Protein AF-A0A958A1L3-F1 (afdb_monomer_lite)

Foldseek 3Di:
DPPQLQFKKKKKFWAWDQDPVGDTDIDIDIFMWGADDPQQKIKDFQVNHPRGPWIWMGGPPDPDTWTKDWPDHDNVVRMTIIGTDDD

Structure (mmCIF, N/CA/C/O backbone):
data_AF-A0A958A1L3-F1
#
_entry.id   AF-A0A958A1L3-F1
#
loop_
_atom_site.group_PDB
_atom_site.id
_atom_site.type_symbol
_atom_site.label_atom_id
_atom_site.label_alt_id
_atom_site.label_comp_id
_atom_site.label_asym_id
_atom_site.label_entity_id
_atom_site.label_seq_id
_atom_site.pdbx_PDB_ins_code
_atom_site.Cartn_x
_atom_site.Cartn_y
_atom_site.Cartn_z
_atom_site.occupancy
_atom_site.B_iso_or_equiv
_atom_site.auth_seq_id
_atom_site.auth_comp_id
_atom_site.auth_asym_id
_atom_site.auth_atom_id
_atom_site.pdbx_PDB_model_num
ATOM 1 N N . MET A 1 1 ? -13.288 12.317 15.928 1.00 54.50 1 MET A N 1
ATOM 2 C CA . MET A 1 1 ? -12.066 12.247 15.091 1.00 54.50 1 MET A CA 1
ATOM 3 C C . MET A 1 1 ? -11.325 10.902 15.172 1.00 54.50 1 MET A C 1
ATOM 5 O O . MET A 1 1 ? -10.422 10.720 14.370 1.00 54.50 1 MET A O 1
ATOM 9 N N . SER A 1 2 ? -11.668 9.948 16.058 1.00 70.00 2 SER A N 1
ATOM 10 C CA . SER A 1 2 ? -10.889 8.695 16.181 1.00 70.00 2 SER A CA 1
ATOM 11 C C . SER A 1 2 ? -11.163 7.654 15.087 1.00 70.00 2 SER A C 1
ATOM 13 O O . SER A 1 2 ? -10.212 7.058 14.605 1.00 70.00 2 SER A O 1
ATOM 15 N N . MET A 1 3 ? -12.413 7.482 14.634 1.00 70.31 3 MET A N 1
ATOM 16 C CA . MET A 1 3 ? -12.759 6.425 13.661 1.00 70.31 3 MET A CA 1
ATOM 17 C C . MET A 1 3 ? -12.050 6.576 12.308 1.00 70.31 3 MET A C 1
ATOM 19 O O . MET A 1 3 ? -11.529 5.606 11.774 1.00 70.31 3 MET A O 1
ATOM 23 N N . VAL A 1 4 ? -11.966 7.801 11.777 1.00 75.31 4 VAL A N 1
ATOM 24 C CA . VAL A 1 4 ? -11.271 8.063 10.501 1.00 75.31 4 VAL A CA 1
ATOM 25 C C . VAL A 1 4 ? -9.773 7.794 10.634 1.00 75.31 4 VAL A C 1
ATOM 27 O O . VAL A 1 4 ? -9.169 7.210 9.745 1.00 75.31 4 VAL A O 1
ATOM 30 N N . LYS A 1 5 ? -9.181 8.167 11.773 1.00 73.44 5 LYS A N 1
ATOM 31 C CA . LYS A 1 5 ? -7.744 8.018 12.019 1.00 73.44 5 LYS A CA 1
ATOM 32 C C . LYS A 1 5 ? -7.309 6.548 12.036 1.00 73.44 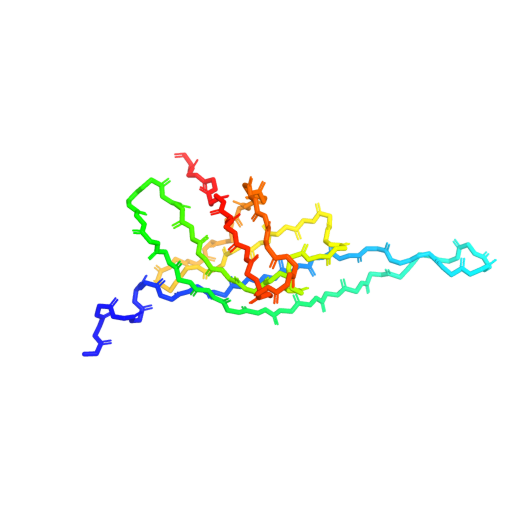5 LYS A C 1
ATOM 34 O O . LYS A 1 5 ? -6.223 6.243 11.558 1.00 73.44 5 LYS A O 1
ATOM 39 N N . SER A 1 6 ? -8.159 5.662 12.555 1.00 78.12 6 SER A N 1
ATOM 40 C CA . SER A 1 6 ? -7.924 4.212 12.566 1.00 78.12 6 SER A CA 1
ATOM 41 C C . SER A 1 6 ? -8.141 3.549 11.202 1.00 78.12 6 SER A C 1
ATOM 43 O O . SER A 1 6 ? -7.583 2.487 10.960 1.00 78.12 6 SER A O 1
ATOM 45 N N . ALA A 1 7 ? -8.929 4.159 10.311 1.00 87.75 7 ALA A N 1
ATOM 46 C CA . ALA A 1 7 ? -9.193 3.621 8.976 1.00 87.75 7 ALA A CA 1
ATOM 47 C C . ALA A 1 7 ? -8.145 4.045 7.934 1.00 87.75 7 ALA A C 1
ATOM 49 O O . ALA A 1 7 ? -7.994 3.372 6.917 1.00 87.75 7 ALA A O 1
ATOM 50 N N . THR A 1 8 ? -7.435 5.155 8.159 1.00 93.56 8 THR A N 1
ATOM 51 C CA . THR A 1 8 ? -6.385 5.641 7.252 1.00 93.56 8 THR A CA 1
ATOM 52 C C . THR A 1 8 ? -5.080 4.876 7.423 1.00 93.56 8 THR A C 1
ATOM 54 O O . THR A 1 8 ? -4.637 4.642 8.549 1.00 93.56 8 THR A O 1
ATOM 57 N N . ILE A 1 9 ? -4.429 4.585 6.301 1.00 94.94 9 ILE A N 1
ATOM 58 C CA . ILE A 1 9 ? -3.154 3.871 6.231 1.00 94.94 9 ILE A CA 1
ATOM 59 C C . ILE A 1 9 ? -2.135 4.666 5.415 1.00 94.94 9 ILE A C 1
ATOM 61 O O . ILE A 1 9 ? -2.499 5.428 4.513 1.00 94.94 9 ILE A O 1
ATOM 65 N N . GLN A 1 10 ? -0.857 4.460 5.715 1.00 95.69 10 GLN A N 1
ATOM 66 C CA . GLN A 1 10 ? 0.245 4.876 4.853 1.00 95.69 10 GLN A CA 1
ATOM 67 C C . GLN A 1 10 ? 0.738 3.666 4.066 1.00 95.69 10 GLN A C 1
ATOM 69 O O . GLN A 1 10 ? 0.873 2.574 4.614 1.00 95.69 10 GLN A O 1
ATOM 74 N N . ILE A 1 11 ? 1.026 3.873 2.787 1.00 95.69 11 ILE A N 1
ATOM 75 C CA . ILE A 1 11 ? 1.539 2.849 1.883 1.00 95.69 11 ILE A CA 1
ATOM 76 C C . ILE A 1 11 ? 2.913 3.311 1.420 1.00 95.69 11 ILE A C 1
ATOM 78 O O . ILE A 1 11 ? 3.062 4.448 0.977 1.00 95.69 11 ILE A O 1
ATOM 82 N N . VAL A 1 12 ? 3.912 2.448 1.555 1.00 94.75 12 VAL A N 1
ATOM 83 C CA . VAL A 1 12 ? 5.272 2.674 1.069 1.00 94.75 12 VAL A CA 1
ATOM 84 C C . VAL A 1 12 ? 5.583 1.611 0.032 1.00 94.75 12 VAL A C 1
ATOM 86 O O . VAL A 1 12 ? 5.477 0.413 0.303 1.00 94.75 12 VAL A O 1
ATOM 89 N N . THR A 1 13 ? 5.964 2.067 -1.150 1.00 92.44 13 THR A N 1
ATOM 90 C CA . THR A 1 13 ? 6.229 1.239 -2.315 1.00 92.44 13 THR A CA 1
ATOM 91 C C . THR A 1 13 ? 7.715 1.277 -2.611 1.00 92.44 13 THR A C 1
ATOM 93 O O . THR A 1 13 ? 8.261 2.338 -2.898 1.00 92.44 13 THR A O 1
ATOM 96 N N . ASP A 1 14 ? 8.364 0.117 -2.562 1.00 89.69 14 ASP A N 1
ATOM 97 C CA . ASP A 1 14 ? 9.771 -0.020 -2.930 1.00 89.69 14 ASP A CA 1
ATOM 98 C C . ASP A 1 14 ? 9.870 -0.514 -4.386 1.00 89.69 14 ASP A C 1
ATOM 100 O O . ASP A 1 14 ? 9.383 -1.599 -4.737 1.00 89.69 14 ASP A O 1
ATOM 104 N N . ALA A 1 15 ? 10.508 0.284 -5.239 1.00 83.12 15 ALA A N 1
ATOM 105 C CA . ALA A 1 15 ? 10.794 -0.007 -6.638 1.00 83.12 15 ALA A CA 1
ATOM 106 C C . ALA A 1 15 ? 12.309 -0.123 -6.870 1.00 83.12 15 ALA A C 1
ATOM 108 O O . ALA A 1 15 ? 13.126 0.499 -6.188 1.00 83.12 15 ALA A O 1
ATOM 109 N N . SER A 1 16 ? 12.700 -0.937 -7.851 1.00 83.88 16 SER A N 1
ATOM 110 C CA . SER A 1 16 ? 14.089 -1.014 -8.314 1.00 83.88 16 SER A CA 1
ATOM 111 C C . SER A 1 16 ? 14.133 -0.609 -9.777 1.00 83.88 16 SER A C 1
ATOM 113 O O . SER A 1 16 ? 13.633 -1.344 -10.632 1.00 83.88 16 SER A O 1
ATOM 115 N N . LEU A 1 17 ? 14.716 0.551 -10.053 1.00 82.94 17 LEU A N 1
ATOM 116 C CA . LEU A 1 17 ? 14.933 1.037 -11.406 1.00 82.94 17 LEU A CA 1
ATOM 117 C C . LEU A 1 17 ? 16.298 0.576 -11.899 1.00 82.94 17 LEU A C 1
ATOM 119 O O . LEU A 1 17 ? 17.270 0.614 -11.149 1.00 82.94 17 LEU A O 1
ATOM 123 N N . THR A 1 18 ? 16.368 0.153 -13.155 1.00 86.12 18 THR A N 1
ATOM 124 C CA . THR A 1 18 ? 17.630 -0.171 -13.823 1.00 86.12 18 THR A CA 1
ATOM 125 C C . THR A 1 18 ? 17.864 0.860 -14.912 1.00 86.12 18 THR A C 1
ATOM 127 O O . THR A 1 18 ? 16.994 1.054 -15.762 1.00 86.12 18 THR A O 1
ATOM 130 N N . ASP A 1 19 ? 18.998 1.553 -14.856 1.00 86.56 19 ASP A N 1
ATOM 131 C CA . ASP A 1 19 ? 19.373 2.503 -15.900 1.00 86.56 19 ASP A CA 1
ATOM 132 C C . ASP A 1 19 ? 19.901 1.787 -17.159 1.00 86.56 19 ASP A C 1
ATOM 134 O O . ASP A 1 19 ? 20.032 0.562 -17.215 1.00 86.56 19 ASP A O 1
ATOM 138 N N . ILE A 1 20 ? 20.200 2.569 -18.196 1.00 87.94 20 ILE A N 1
ATOM 139 C CA . ILE A 1 20 ? 20.736 2.060 -19.467 1.00 87.94 20 ILE A CA 1
ATOM 140 C C . ILE A 1 20 ? 22.166 1.501 -19.351 1.00 87.94 20 ILE A C 1
ATOM 142 O O . ILE A 1 20 ? 22.610 0.794 -20.252 1.00 87.94 20 ILE A O 1
ATOM 146 N N . GLU A 1 21 ? 22.877 1.807 -18.263 1.00 94.12 21 GLU A N 1
ATOM 147 C CA . GLU A 1 21 ? 24.222 1.309 -17.946 1.00 94.12 21 GLU A CA 1
ATOM 148 C C . GLU A 1 21 ? 24.171 0.033 -17.080 1.00 94.12 21 GLU A C 1
ATOM 150 O O . GLU A 1 21 ? 25.199 -0.605 -16.850 1.00 94.12 21 GLU A O 1
ATOM 155 N N . GLY A 1 22 ? 22.974 -0.386 -16.652 1.00 87.75 22 GLY A N 1
ATOM 156 C CA . GLY A 1 22 ? 22.734 -1.572 -15.83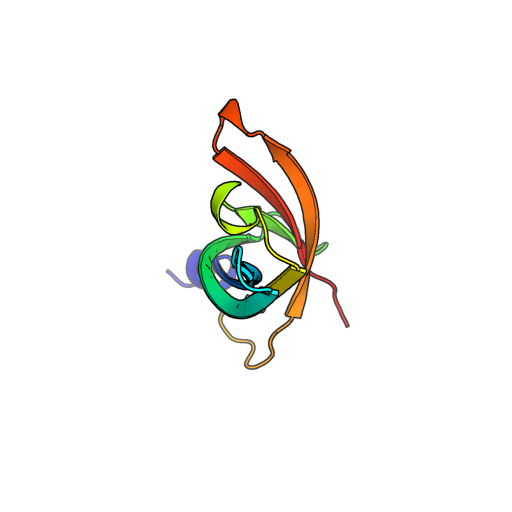5 1.00 87.75 22 GLY A CA 1
ATOM 157 C C . GLY A 1 22 ? 22.824 -1.337 -14.324 1.00 87.75 22 GLY A C 1
ATOM 158 O O . GLY A 1 22 ? 22.736 -2.303 -13.562 1.00 87.75 22 GLY A O 1
ATOM 159 N N . ASN A 1 23 ? 22.970 -0.094 -13.859 1.00 91.75 23 ASN A N 1
ATOM 160 C CA . ASN A 1 23 ? 22.957 0.216 -12.431 1.00 91.75 23 ASN A CA 1
ATOM 161 C C . ASN A 1 23 ? 21.535 0.101 -11.878 1.00 91.75 23 ASN A C 1
ATOM 163 O O . ASN A 1 23 ? 20.570 0.551 -12.498 1.00 91.75 23 ASN A O 1
ATOM 167 N N . VAL A 1 24 ? 21.407 -0.488 -10.687 1.00 87.31 24 VAL A N 1
ATOM 168 C CA . VAL A 1 24 ? 20.124 -0.645 -9.994 1.00 87.31 24 VAL A CA 1
ATOM 169 C C . VAL A 1 24 ? 19.997 0.408 -8.899 1.00 87.31 24 VAL A C 1
ATOM 171 O O . VAL A 1 24 ? 20.788 0.431 -7.958 1.00 87.31 24 VAL A O 1
ATOM 174 N N . TYR A 1 25 ? 18.959 1.232 -8.990 1.00 84.56 25 TYR A N 1
ATOM 175 C CA . TYR A 1 25 ? 18.599 2.227 -7.988 1.00 84.56 25 TYR A CA 1
ATOM 176 C C . TYR A 1 25 ? 17.347 1.787 -7.240 1.00 84.56 25 TYR A C 1
ATOM 178 O O . TYR A 1 25 ? 16.337 1.434 -7.850 1.00 84.56 25 TYR A O 1
ATOM 186 N N . ALA A 1 26 ? 17.408 1.829 -5.911 1.00 84.94 26 ALA A N 1
ATOM 187 C CA . ALA A 1 26 ? 16.217 1.726 -5.084 1.00 84.94 26 ALA A CA 1
ATOM 188 C C . ALA A 1 26 ? 15.506 3.083 -5.080 1.00 84.94 26 ALA A C 1
ATOM 190 O O . ALA A 1 26 ? 16.110 4.104 -4.751 1.00 84.94 26 ALA A O 1
ATOM 191 N N . GLN A 1 27 ? 14.230 3.081 -5.439 1.00 84.31 27 GLN A N 1
ATOM 192 C CA . GLN A 1 27 ? 13.350 4.231 -5.311 1.00 84.31 27 GLN A CA 1
ATOM 193 C C . GLN A 1 27 ? 12.196 3.827 -4.402 1.00 84.31 27 GLN A C 1
ATOM 195 O O . GLN A 1 27 ? 11.560 2.803 -4.640 1.00 84.31 27 GLN A O 1
ATOM 200 N N . SER A 1 28 ? 11.924 4.631 -3.379 1.00 86.81 28 SER A N 1
ATOM 201 C CA . SER A 1 28 ? 10.751 4.447 -2.531 1.00 86.81 28 SER A CA 1
ATOM 202 C C . SER A 1 28 ? 9.765 5.578 -2.794 1.00 86.81 28 SER A C 1
ATOM 204 O O . SER A 1 28 ? 10.138 6.753 -2.777 1.00 86.81 28 SER A O 1
ATOM 206 N N . GLU A 1 29 ? 8.512 5.218 -3.027 1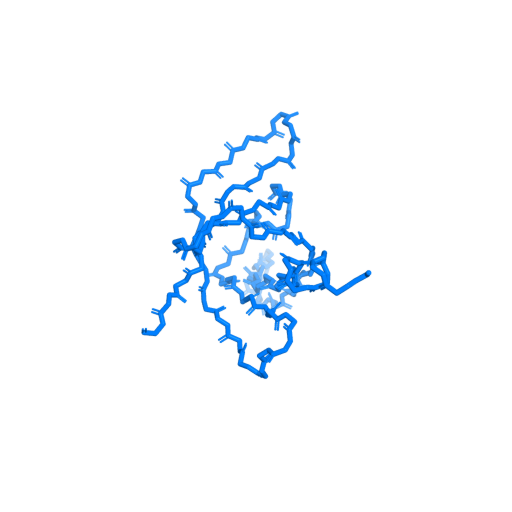.00 88.81 29 GLU A N 1
ATOM 207 C CA . GLU A 1 29 ? 7.384 6.141 -3.120 1.00 88.81 29 GLU A CA 1
ATOM 208 C C . GLU A 1 29 ? 6.458 5.918 -1.923 1.00 88.81 29 GLU A C 1
ATOM 210 O O . GLU A 1 29 ? 6.416 4.829 -1.348 1.00 88.81 29 GLU A O 1
ATOM 215 N N . SER A 1 30 ? 5.731 6.951 -1.500 1.00 93.12 30 SER A N 1
ATOM 216 C CA . SER A 1 30 ? 4.790 6.832 -0.390 1.00 93.12 30 SER A CA 1
ATOM 217 C C . SER A 1 30 ? 3.475 7.519 -0.705 1.00 93.12 30 SER A C 1
ATOM 219 O O . SER A 1 30 ? 3.475 8.646 -1.196 1.00 93.12 30 SER A O 1
ATOM 221 N N . GLY A 1 31 ? 2.374 6.877 -0.336 1.00 94.81 31 GLY A N 1
ATOM 222 C CA . GLY A 1 31 ? 1.024 7.392 -0.500 1.00 94.81 31 GLY A CA 1
ATOM 223 C C . GLY A 1 31 ? 0.137 7.048 0.688 1.00 94.81 31 GLY A C 1
ATOM 224 O O . GLY A 1 31 ? 0.584 6.515 1.709 1.00 94.81 31 GLY A O 1
ATOM 225 N N . SER A 1 32 ? -1.143 7.370 0.555 1.00 96.00 32 SER A N 1
ATOM 226 C CA . SER A 1 32 ? -2.158 7.093 1.565 1.00 96.00 32 SER A CA 1
ATOM 227 C C . SER A 1 32 ? -3.258 6.196 1.014 1.00 96.00 32 SER A C 1
ATOM 229 O O . SER A 1 32 ? -3.401 5.991 -0.193 1.00 96.00 32 SER A O 1
ATOM 231 N N . GLY A 1 33 ? -4.044 5.641 1.924 1.00 95.69 33 GLY A N 1
ATOM 232 C CA . GLY A 1 33 ? -5.228 4.873 1.592 1.00 95.69 33 GLY A CA 1
ATOM 233 C C . GLY A 1 33 ? -6.135 4.736 2.799 1.00 95.69 33 GLY A C 1
ATOM 234 O O . GLY A 1 33 ? -5.878 5.301 3.868 1.00 95.69 33 GLY A O 1
ATOM 235 N N . PHE A 1 34 ? -7.192 3.956 2.634 1.00 95.62 34 PHE A N 1
ATOM 236 C CA . PHE A 1 34 ? -8.084 3.614 3.730 1.00 95.62 34 PHE A CA 1
ATOM 237 C C . PHE A 1 34 ? -8.597 2.185 3.605 1.00 95.62 34 PHE A C 1
ATOM 239 O O . PHE A 1 34 ? -8.840 1.690 2.502 1.00 95.62 34 PHE A O 1
ATOM 246 N N . ILE A 1 35 ? -8.755 1.535 4.755 1.00 94.38 35 ILE A N 1
ATOM 247 C CA . ILE A 1 35 ? -9.330 0.196 4.875 1.00 94.38 35 ILE A CA 1
ATOM 248 C C . ILE A 1 35 ? -10.837 0.297 4.626 1.00 94.38 35 ILE A C 1
ATOM 250 O O . ILE A 1 35 ? -11.507 1.166 5.188 1.00 94.38 35 ILE A O 1
ATOM 254 N N . ILE A 1 36 ? -11.361 -0.577 3.768 1.00 94.31 36 ILE A N 1
ATOM 255 C CA . ILE A 1 36 ? -12.773 -0.597 3.367 1.00 94.31 36 ILE A CA 1
ATOM 256 C C . ILE A 1 36 ? -13.561 -1.753 3.984 1.00 94.31 36 ILE A C 1
ATOM 258 O O . ILE A 1 36 ? -14.786 -1.671 4.039 1.00 94.31 36 ILE A O 1
ATOM 262 N N . ASP A 1 37 ? -12.890 -2.803 4.470 1.00 92.00 37 ASP A N 1
ATOM 263 C CA . ASP A 1 37 ? -13.536 -3.897 5.195 1.00 92.00 37 ASP A CA 1
ATOM 264 C C . ASP A 1 37 ? -12.617 -4.583 6.222 1.00 92.00 37 ASP A C 1
ATOM 266 O O . ASP A 1 37 ? -11.395 -4.435 6.207 1.00 92.00 37 ASP A O 1
ATOM 270 N N . GLU A 1 38 ? -13.225 -5.375 7.110 1.00 89.69 38 GLU A N 1
ATOM 271 C CA . GLU A 1 38 ? -12.532 -6.142 8.158 1.00 89.69 38 GLU A CA 1
ATOM 272 C C . GLU A 1 38 ? -11.665 -7.279 7.610 1.00 89.69 38 GLU A C 1
ATOM 274 O O . GLU A 1 38 ? -10.838 -7.834 8.327 1.00 89.69 38 GLU A O 1
ATOM 279 N N . SER A 1 39 ? -11.825 -7.632 6.333 1.00 91.25 39 SER A N 1
ATOM 280 C CA . SER A 1 39 ? -10.959 -8.619 5.705 1.00 91.25 39 SER A CA 1
ATOM 281 C C . SER A 1 39 ? -9.564 -8.043 5.436 1.00 91.25 39 SER A C 1
ATOM 283 O O . SER A 1 39 ? -8.655 -8.811 5.134 1.00 91.25 39 SER A O 1
ATOM 285 N N . GLY A 1 40 ? -9.385 -6.719 5.490 1.00 92.69 40 GLY A N 1
ATOM 286 C CA . GLY A 1 40 ? -8.134 -6.044 5.149 1.00 92.69 40 GLY A CA 1
ATOM 287 C C . GLY A 1 40 ? -8.067 -5.581 3.693 1.00 92.69 40 GLY A C 1
ATOM 288 O O . GLY A 1 40 ? -6.971 -5.369 3.171 1.00 92.69 40 GLY A O 1
ATOM 289 N N . LEU A 1 41 ? -9.207 -5.448 3.000 1.00 96.25 41 LEU A N 1
ATOM 290 C CA . LEU A 1 41 ? -9.224 -4.711 1.735 1.00 96.25 41 LEU A CA 1
ATOM 291 C C . LEU A 1 41 ? -9.056 -3.217 2.004 1.00 96.25 41 LEU A C 1
ATOM 293 O O . LEU A 1 41 ? -9.668 -2.660 2.916 1.00 96.25 41 LEU A O 1
ATOM 297 N N . ALA A 1 42 ? -8.255 -2.560 1.173 1.00 96.75 42 ALA A N 1
ATOM 298 C CA . ALA A 1 42 ? -8.030 -1.126 1.228 1.00 96.75 42 ALA A CA 1
ATOM 299 C C . ALA A 1 42 ? -8.004 -0.512 -0.175 1.00 96.75 42 ALA A C 1
ATOM 301 O O . ALA A 1 42 ? -7.691 -1.182 -1.162 1.00 96.75 42 ALA A O 1
ATOM 302 N N . VAL A 1 43 ? -8.328 0.778 -0.248 1.00 97.69 43 VAL A N 1
ATOM 303 C CA . VAL A 1 43 ? -8.301 1.573 -1.482 1.00 97.69 43 VAL A CA 1
ATOM 304 C C . VAL A 1 43 ? -7.203 2.627 -1.395 1.00 97.69 43 VAL A C 1
ATOM 306 O O . VAL A 1 43 ? -6.993 3.242 -0.348 1.00 97.69 43 VAL A O 1
ATOM 309 N N . THR A 1 44 ? -6.514 2.833 -2.513 1.00 97.50 44 THR A N 1
ATOM 310 C CA . THR A 1 44 ? -5.487 3.862 -2.715 1.00 97.50 44 THR A CA 1
ATOM 311 C C . THR A 1 44 ? -5.498 4.331 -4.175 1.00 97.50 44 THR A C 1
ATOM 313 O O . THR A 1 44 ? -6.386 3.955 -4.946 1.00 97.50 44 THR A O 1
ATOM 316 N N . ASN A 1 45 ? -4.522 5.149 -4.562 1.00 97.31 45 ASN A N 1
ATOM 317 C CA . ASN A 1 45 ? -4.318 5.544 -5.945 1.00 97.31 45 ASN A CA 1
ATOM 318 C C . ASN A 1 45 ? -3.510 4.506 -6.730 1.00 97.31 45 ASN A C 1
ATOM 320 O O . ASN A 1 45 ? -2.630 3.834 -6.192 1.00 97.31 45 ASN A O 1
ATOM 324 N N . ASN A 1 46 ? -3.787 4.395 -8.029 1.00 96.44 46 ASN A N 1
ATOM 325 C CA . ASN A 1 46 ? -3.058 3.484 -8.906 1.00 96.44 46 ASN A CA 1
ATOM 326 C C . ASN A 1 46 ? -1.575 3.867 -9.012 1.00 96.44 46 ASN A C 1
ATOM 328 O O . ASN A 1 46 ? -0.713 2.988 -8.971 1.00 96.44 46 ASN A O 1
ATOM 332 N N . HIS A 1 47 ? -1.261 5.162 -9.098 1.00 94.19 47 HIS A N 1
ATOM 333 C CA . HIS A 1 47 ? 0.131 5.608 -9.181 1.00 94.19 47 HIS A CA 1
ATOM 334 C C . HIS A 1 47 ? 0.960 5.187 -7.956 1.00 94.19 47 HIS A C 1
ATOM 336 O O . HIS A 1 47 ? 2.105 4.790 -8.127 1.00 94.19 47 HIS A O 1
ATOM 342 N N . VAL A 1 48 ? 0.363 5.144 -6.755 1.00 94.94 48 VAL A N 1
ATOM 343 C CA . VAL A 1 48 ? 1.046 4.731 -5.512 1.00 94.94 48 VAL A CA 1
ATOM 344 C C . VAL A 1 48 ? 1.528 3.284 -5.584 1.00 94.94 48 VAL A C 1
ATOM 346 O O . VAL A 1 48 ? 2.559 2.941 -5.006 1.00 94.94 48 VAL A O 1
ATOM 349 N N . VAL A 1 49 ? 0.782 2.411 -6.266 1.00 93.69 49 VAL A N 1
ATOM 350 C CA . VAL A 1 49 ? 1.098 0.978 -6.332 1.00 93.69 49 VAL A CA 1
ATOM 351 C C . VAL A 1 49 ? 1.839 0.575 -7.608 1.00 93.69 49 VAL A C 1
ATOM 353 O O . VAL A 1 49 ? 2.404 -0.516 -7.663 1.00 93.69 49 VAL A O 1
ATOM 356 N N . THR A 1 50 ? 1.864 1.429 -8.629 1.00 90.94 50 THR A N 1
ATOM 357 C CA . THR A 1 50 ? 2.446 1.111 -9.939 1.00 90.94 50 THR A CA 1
ATOM 358 C C . THR A 1 50 ? 3.973 1.032 -9.871 1.00 90.94 50 THR A C 1
ATOM 360 O O . THR A 1 50 ? 4.623 1.835 -9.217 1.00 90.94 50 THR A O 1
ATOM 363 N N . GLY A 1 51 ? 4.571 0.043 -10.546 1.00 82.94 51 GLY A N 1
ATOM 364 C CA . GLY A 1 51 ? 6.034 -0.123 -10.610 1.00 82.94 51 GLY A CA 1
ATOM 365 C C . GLY A 1 51 ? 6.686 -0.647 -9.322 1.00 82.94 51 GLY A C 1
ATOM 366 O O . GLY A 1 51 ? 7.874 -0.981 -9.323 1.00 82.94 51 GLY A O 1
ATOM 367 N N . GLY A 1 52 ? 5.908 -0.778 -8.247 1.00 83.94 52 GLY A N 1
ATOM 368 C CA . GLY A 1 52 ? 6.328 -1.377 -6.991 1.00 83.94 52 GLY A CA 1
ATOM 369 C C . GLY A 1 52 ? 6.617 -2.868 -7.106 1.00 83.94 52 GLY A C 1
ATOM 370 O O . GLY A 1 52 ? 5.933 -3.602 -7.818 1.00 83.94 52 GLY A O 1
ATOM 371 N N .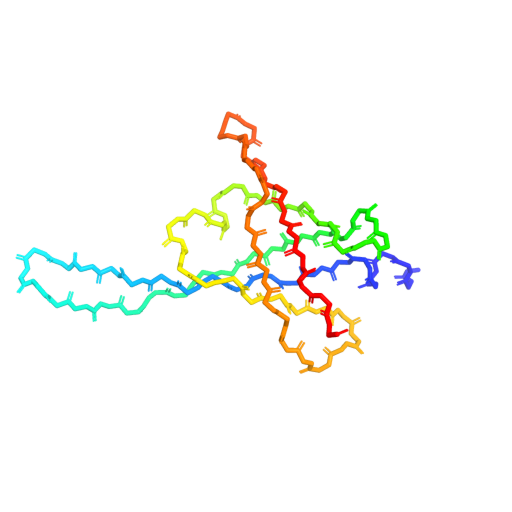 ARG A 1 53 ? 7.627 -3.328 -6.365 1.00 84.75 53 ARG A N 1
ATOM 372 C CA . ARG A 1 53 ? 7.886 -4.763 -6.142 1.00 84.75 53 ARG A CA 1
ATOM 373 C C . ARG A 1 53 ? 7.444 -5.224 -4.758 1.00 84.75 53 ARG A C 1
ATOM 375 O O . ARG A 1 53 ? 7.275 -6.419 -4.538 1.00 84.75 53 ARG A O 1
ATOM 382 N N . SER A 1 54 ? 7.301 -4.282 -3.833 1.00 89.25 54 SER A N 1
ATOM 383 C CA . SER A 1 54 ? 6.892 -4.508 -2.454 1.00 89.25 54 SER A CA 1
ATOM 384 C C . SER A 1 54 ? 6.047 -3.330 -1.989 1.00 89.25 54 SER A C 1
ATOM 386 O O . SER A 1 54 ? 6.438 -2.179 -2.195 1.00 89.25 54 SER A O 1
ATOM 388 N N . TRP A 1 55 ? 4.912 -3.630 -1.359 1.00 94.00 55 TRP A N 1
ATOM 389 C CA . TRP A 1 55 ? 4.010 -2.648 -0.768 1.00 94.00 55 TRP A CA 1
ATOM 390 C C . TRP A 1 55 ? 3.935 -2.900 0.730 1.00 94.00 55 TRP A C 1
ATOM 392 O O . TRP A 1 55 ? 3.383 -3.909 1.175 1.00 94.00 55 TRP A O 1
ATOM 402 N N . LYS A 1 56 ? 4.511 -1.983 1.503 1.00 94.81 56 LYS A N 1
ATOM 403 C CA . LYS A 1 56 ? 4.439 -1.983 2.962 1.00 94.81 56 LYS A CA 1
ATOM 404 C C . LYS A 1 56 ? 3.331 -1.049 3.405 1.00 94.81 56 LYS A C 1
ATOM 406 O O . LYS A 1 56 ? 3.267 0.096 2.962 1.00 94.81 56 LYS A O 1
ATOM 411 N N . VAL A 1 57 ? 2.480 -1.530 4.295 1.00 95.31 57 VAL A N 1
ATOM 412 C CA . VAL A 1 57 ? 1.351 -0.783 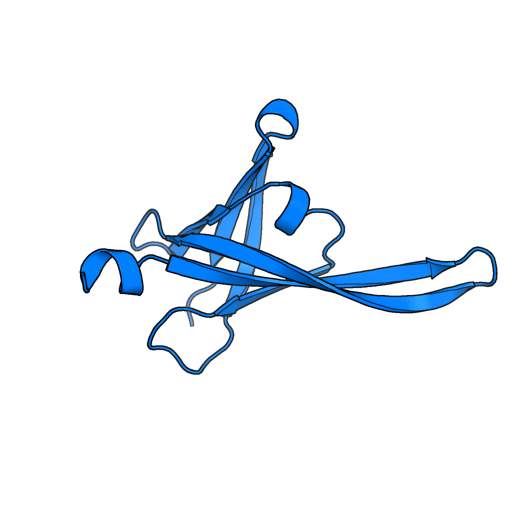4.833 1.00 95.31 57 VAL A CA 1
ATOM 413 C C . VAL A 1 57 ? 1.565 -0.532 6.314 1.00 95.31 57 VAL A C 1
ATOM 415 O O . VAL A 1 57 ? 1.840 -1.452 7.081 1.00 95.31 57 VAL A O 1
ATOM 418 N N . TYR A 1 58 ? 1.410 0.724 6.710 1.00 93.94 58 TYR A N 1
ATOM 419 C CA . TYR A 1 58 ? 1.473 1.168 8.094 1.00 93.94 58 TYR A CA 1
ATOM 420 C C . TYR A 1 58 ? 0.075 1.596 8.523 1.00 93.94 58 TYR A C 1
ATOM 422 O O . TYR A 1 58 ? -0.517 2.518 7.950 1.00 93.94 58 TYR A O 1
ATOM 430 N N . ILE A 1 59 ? -0.456 0.892 9.518 1.00 90.81 59 ILE A N 1
ATOM 431 C CA . ILE A 1 59 ? -1.794 1.118 10.060 1.00 90.81 59 ILE A CA 1
ATOM 432 C C . ILE A 1 59 ? -1.654 1.957 11.324 1.00 90.81 59 ILE A C 1
ATOM 434 O O . ILE A 1 59 ? -0.803 1.701 12.170 1.00 90.81 59 ILE A O 1
ATOM 438 N N . ASN A 1 60 ? -2.488 2.983 11.465 1.00 84.75 60 ASN A N 1
ATOM 439 C CA . ASN A 1 60 ? -2.402 3.870 12.617 1.00 84.75 60 ASN A CA 1
ATOM 440 C C . ASN A 1 60 ? -2.711 3.118 13.921 1.00 84.75 60 ASN A C 1
ATOM 442 O O . ASN A 1 60 ? -3.823 2.621 14.100 1.00 84.75 60 ASN A O 1
ATOM 446 N N . GLY A 1 61 ? -1.749 3.088 14.842 1.00 81.88 61 GLY A N 1
ATOM 447 C CA . GLY A 1 61 ? -1.863 2.361 16.107 1.00 81.88 61 GLY A CA 1
ATOM 448 C C . GLY A 1 61 ? -1.295 0.939 16.080 1.00 81.88 61 GLY A C 1
ATOM 449 O O . GLY A 1 61 ? -1.371 0.270 17.106 1.00 81.88 61 GLY A O 1
ATOM 450 N N . ASP A 1 62 ? -0.716 0.499 14.959 1.00 85.06 62 ASP A N 1
ATOM 451 C CA . ASP A 1 62 ? 0.185 -0.655 14.902 1.00 85.06 62 ASP A CA 1
ATOM 452 C C . ASP A 1 62 ? 1.599 -0.159 14.562 1.00 85.06 62 ASP A C 1
ATOM 454 O O . ASP A 1 62 ? 1.786 0.645 13.648 1.00 85.06 62 ASP A O 1
ATOM 458 N N . ASP A 1 63 ? 2.596 -0.633 15.304 1.00 83.50 63 ASP A N 1
ATOM 459 C CA . ASP A 1 63 ? 4.004 -0.280 15.085 1.00 83.50 63 ASP A CA 1
ATOM 460 C C . ASP A 1 63 ? 4.654 -1.148 13.992 1.00 83.50 63 ASP A C 1
ATOM 462 O O . ASP A 1 63 ? 5.811 -0.940 13.614 1.00 83.50 63 ASP A O 1
ATOM 466 N N . ARG A 1 64 ? 3.927 -2.147 13.480 1.00 89.75 64 ARG A N 1
ATOM 467 C CA . ARG A 1 64 ? 4.418 -3.104 12.488 1.00 89.75 64 ARG A CA 1
ATOM 468 C C . ARG A 1 64 ? 4.064 -2.674 11.069 1.00 89.75 64 ARG A C 1
ATOM 470 O O . ARG A 1 64 ? 2.993 -2.133 10.798 1.00 89.75 64 ARG A O 1
ATOM 477 N N . ALA A 1 65 ? 4.980 -2.966 10.151 1.00 92.06 65 ALA A N 1
ATOM 478 C CA . ALA A 1 65 ? 4.718 -2.881 8.724 1.00 92.06 65 ALA A CA 1
ATOM 479 C C . ALA A 1 65 ? 4.060 -4.180 8.252 1.00 92.06 65 ALA A C 1
ATOM 481 O O . ALA A 1 65 ? 4.596 -5.265 8.479 1.00 92.06 65 ALA A O 1
ATOM 482 N N . HIS A 1 66 ? 2.941 -4.049 7.553 1.00 94.00 66 HIS A N 1
ATOM 483 C CA . HIS A 1 66 ? 2.216 -5.158 6.942 1.00 94.00 66 HIS A CA 1
ATOM 484 C C . HIS A 1 66 ? 2.567 -5.261 5.464 1.00 94.00 66 HIS A C 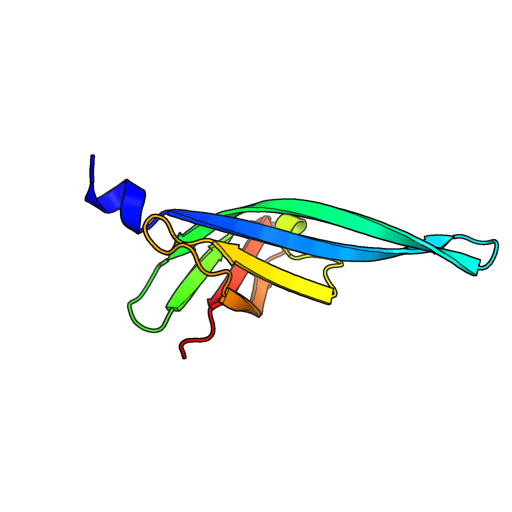1
ATOM 486 O O . HIS A 1 66 ? 2.798 -4.244 4.811 1.00 94.00 66 HIS A O 1
ATOM 492 N N . THR A 1 67 ? 2.601 -6.473 4.916 1.00 94.88 67 THR A N 1
ATOM 493 C CA . THR A 1 67 ? 2.729 -6.643 3.461 1.00 94.88 67 THR A CA 1
ATOM 494 C C . THR A 1 67 ? 1.351 -6.524 2.827 1.00 94.88 67 THR A C 1
ATOM 496 O O . THR A 1 67 ? 0.349 -6.935 3.410 1.00 94.88 67 THR A O 1
ATOM 499 N N . ALA A 1 68 ? 1.289 -5.941 1.637 1.00 95.44 68 ALA A N 1
ATOM 500 C CA . ALA A 1 68 ? 0.076 -5.919 0.844 1.00 95.44 68 ALA A CA 1
ATOM 501 C C . ALA A 1 68 ? 0.326 -6.407 -0.579 1.00 95.44 68 ALA A C 1
ATOM 503 O O . ALA A 1 68 ? 1.425 -6.300 -1.126 1.00 95.44 68 ALA A O 1
ATOM 504 N N . ARG A 1 69 ? -0.744 -6.896 -1.200 1.00 95.31 69 ARG A N 1
ATOM 505 C CA . ARG A 1 69 ? -0.783 -7.271 -2.614 1.00 95.31 69 ARG A CA 1
ATOM 506 C C . ARG A 1 69 ? -1.853 -6.482 -3.348 1.00 95.31 69 ARG A C 1
ATOM 508 O O . ARG A 1 69 ? -2.937 -6.236 -2.819 1.00 95.31 69 ARG A O 1
ATOM 515 N N . VAL A 1 70 ? -1.576 -6.137 -4.598 1.00 95.50 70 VAL A N 1
ATOM 516 C CA . VAL A 1 70 ? -2.563 -5.500 -5.474 1.00 95.50 70 VAL A CA 1
ATOM 517 C C . VAL A 1 70 ? -3.625 -6.531 -5.868 1.00 95.50 70 VAL A C 1
ATOM 519 O O . VAL A 1 70 ? -3.307 -7.633 -6.311 1.00 95.50 70 VAL A O 1
ATOM 522 N N . VAL A 1 71 ? -4.895 -6.185 -5.667 1.00 96.69 71 VAL A N 1
ATOM 523 C CA . VAL A 1 71 ? -6.057 -7.006 -6.049 1.00 96.69 71 VAL A CA 1
ATOM 524 C C . VAL A 1 71 ? -6.565 -6.599 -7.426 1.00 96.69 71 VAL A C 1
ATOM 526 O O . VAL A 1 71 ? -6.944 -7.453 -8.222 1.00 96.69 71 VAL A O 1
ATOM 529 N N . GLY A 1 72 ? -6.560 -5.299 -7.714 1.00 96.75 72 GLY A N 1
ATOM 530 C CA . GLY A 1 72 ? -6.979 -4.760 -8.998 1.00 96.75 72 GLY A CA 1
ATOM 531 C C . GLY A 1 72 ? -6.724 -3.264 -9.088 1.00 96.75 72 GLY A C 1
ATOM 532 O O . GLY A 1 72 ? -6.564 -2.588 -8.071 1.00 96.75 72 GLY A O 1
ATOM 533 N N . VAL A 1 73 ? -6.693 -2.760 -10.317 1.00 97.50 73 VAL A N 1
ATOM 534 C CA . VAL A 1 73 ? -6.421 -1.354 -10.621 1.00 97.50 73 VAL A CA 1
ATOM 535 C C . VAL A 1 73 ? -7.409 -0.820 -11.650 1.00 97.50 73 VAL A C 1
ATOM 537 O O . VAL A 1 73 ? -7.926 -1.564 -12.484 1.00 97.50 73 VAL A O 1
ATOM 540 N N . SER A 1 74 ? -7.656 0.483 -11.587 1.00 97.56 74 SER A N 1
ATOM 541 C CA . SER A 1 74 ? -8.341 1.267 -12.608 1.00 97.56 74 SER A CA 1
ATOM 542 C C . SER A 1 74 ? -7.445 2.442 -12.978 1.00 97.56 74 SER A C 1
ATOM 544 O O . SER A 1 74 ? -7.409 3.453 -12.275 1.00 97.56 74 SER A O 1
ATOM 546 N N . GLU A 1 75 ? -6.716 2.307 -14.085 1.00 95.50 75 GLU A N 1
ATOM 547 C CA . GLU A 1 75 ? -5.782 3.335 -14.558 1.00 95.50 75 GLU A CA 1
ATOM 548 C C . GLU A 1 75 ? -6.505 4.647 -14.886 1.00 95.50 75 GLU A C 1
ATOM 550 O O . GLU A 1 75 ? -6.072 5.715 -14.463 1.00 95.50 75 GLU A O 1
ATOM 555 N N . CYS A 1 76 ? -7.655 4.579 -15.569 1.00 97.31 76 CYS A N 1
ATOM 556 C CA . CYS A 1 76 ? -8.414 5.767 -15.976 1.00 97.31 76 CYS A CA 1
ATOM 557 C C . CYS A 1 76 ? -8.944 6.592 -14.795 1.00 97.31 76 CYS A C 1
ATOM 559 O O . CYS A 1 76 ? -9.198 7.784 -14.952 1.00 97.31 76 CYS A O 1
ATOM 561 N N . SER A 1 77 ? -9.159 5.960 -13.640 1.00 97.56 77 SER A N 1
ATOM 562 C CA . SER A 1 77 ? -9.653 6.625 -12.427 1.00 97.56 77 SER A CA 1
ATOM 563 C C . SER A 1 77 ? -8.555 6.892 -11.402 1.00 97.56 77 SER A C 1
ATOM 565 O O . SER A 1 77 ? -8.855 7.452 -10.353 1.00 97.56 77 SER A O 1
ATOM 567 N N . ASP A 1 78 ? -7.321 6.469 -11.683 1.00 97.44 78 ASP A N 1
ATOM 568 C CA . ASP A 1 78 ? -6.205 6.457 -10.739 1.00 97.44 78 ASP A CA 1
ATOM 569 C C . ASP A 1 78 ? -6.570 5.814 -9.389 1.00 97.44 78 ASP A C 1
ATOM 571 O O . ASP A 1 78 ? -6.317 6.370 -8.321 1.00 97.44 78 ASP A O 1
ATOM 575 N N . LEU A 1 79 ? -7.192 4.631 -9.434 1.00 97.94 79 LEU A N 1
ATOM 576 C CA . LEU A 1 79 ? -7.590 3.869 -8.247 1.00 97.94 79 LEU A CA 1
ATOM 577 C C . LEU A 1 79 ? -6.964 2.480 -8.237 1.00 97.94 79 LEU A C 1
ATOM 579 O O . LEU A 1 79 ? -6.858 1.823 -9.271 1.00 97.94 79 LEU A O 1
ATOM 583 N N . ALA A 1 80 ? -6.638 2.000 -7.044 1.00 97.69 80 ALA A N 1
ATOM 584 C CA . ALA A 1 80 ? -6.214 0.633 -6.806 1.00 97.69 80 ALA A CA 1
ATOM 585 C C . ALA A 1 80 ? -6.884 0.063 -5.558 1.00 97.69 80 ALA A C 1
ATOM 587 O O . ALA A 1 80 ? -7.086 0.758 -4.560 1.00 97.69 80 ALA A O 1
ATOM 588 N N . VAL A 1 81 ? -7.194 -1.228 -5.622 1.00 97.69 81 VAL A N 1
ATOM 589 C CA . VAL A 1 81 ? -7.595 -2.032 -4.470 1.00 97.69 81 VAL A CA 1
ATOM 590 C C . VAL A 1 81 ? -6.415 -2.910 -4.088 1.00 97.69 81 VAL A C 1
ATOM 592 O O . VAL A 1 81 ? -5.889 -3.653 -4.922 1.00 97.69 81 VAL A O 1
ATOM 595 N N . ILE A 1 82 ? -6.022 -2.849 -2.821 1.00 97.12 82 ILE A N 1
ATOM 596 C CA . ILE A 1 82 ? -4.986 -3.700 -2.239 1.00 97.12 82 ILE A CA 1
ATOM 597 C C . ILE A 1 82 ? -5.583 -4.576 -1.142 1.00 97.12 82 ILE A C 1
ATOM 599 O O . ILE A 1 82 ? -6.580 -4.227 -0.509 1.00 97.12 82 ILE A O 1
ATOM 603 N N . LYS A 1 83 ? -4.958 -5.726 -0.918 1.00 96.69 83 LYS A N 1
ATOM 604 C CA . LYS A 1 83 ? -5.231 -6.609 0.208 1.00 96.69 83 LYS A CA 1
ATOM 605 C C . LYS A 1 83 ? -4.035 -6.551 1.139 1.00 96.69 83 LYS A C 1
ATOM 607 O O . LYS A 1 83 ? -2.935 -6.884 0.707 1.00 96.69 83 LYS A O 1
ATOM 612 N N . ILE A 1 84 ? -4.267 -6.119 2.371 1.00 94.81 84 ILE A N 1
ATOM 613 C CA . ILE A 1 84 ? -3.290 -6.194 3.453 1.00 94.81 84 ILE A CA 1
ATOM 614 C C . ILE A 1 84 ? -3.317 -7.633 3.967 1.00 94.81 84 ILE A C 1
ATOM 616 O O . ILE A 1 84 ? -4.396 -8.167 4.244 1.00 94.81 84 ILE A O 1
ATOM 620 N N . ASP A 1 85 ? -2.154 -8.269 4.035 1.00 90.62 85 ASP A N 1
ATOM 621 C CA . ASP A 1 85 ? -2.036 -9.601 4.611 1.00 90.62 85 ASP A CA 1
ATOM 622 C C . ASP A 1 85 ? -2.173 -9.489 6.137 1.00 90.62 85 ASP A C 1
ATOM 624 O O . ASP A 1 85 ? -1.556 -8.629 6.764 1.00 90.62 85 ASP A O 1
ATOM 628 N N . GLY A 1 86 ? -3.040 -10.320 6.717 1.00 75.44 86 GLY A N 1
ATOM 629 C CA . GLY A 1 86 ? -3.136 -10.489 8.166 1.00 75.44 86 GLY A CA 1
ATOM 630 C C . GLY A 1 86 ? -2.180 -11.587 8.621 1.00 75.44 86 GLY A C 1
ATOM 631 O O . GLY A 1 86 ? -1.971 -12.548 7.879 1.00 75.44 86 GLY A O 1
ATOM 632 N N . ASP A 1 87 ? -1.613 -11.430 9.816 1.00 54.34 87 ASP A N 1
ATOM 633 C CA . ASP A 1 87 ? -0.850 -12.493 10.486 1.00 54.34 87 ASP A CA 1
ATOM 634 C C . ASP A 1 87 ? -1.725 -13.714 10.826 1.00 54.34 87 ASP A C 1
ATOM 636 O O . ASP A 1 87 ? -2.888 -13.516 11.259 1.00 54.34 87 ASP A O 1
#

pLDDT: mean 90.03, std 8.52, range [54.34, 97.94]

Radius of gyration: 13.89 Å; chains: 1; bounding box: 38×25×36 Å

Secondary structure (DSSP, 8-state):
-HHHHHHEEEEEEEEEEE-TT--EEEEEEEEEEEE-STT-EEEE-HHHHTT-SEEEEEETT--SEEEEEEEEEEGGGTEEEEEEPP-

Sequence (87 aa):
MSMVKSATIQIVTDASLTDIEGNVYAQSESGSGFIIDESGLAVTNNHVVTGGRSWKVYINGDDRAHTARVVGVSECSDLAVIKIDGD